Protein AF-W8RBK4-F1 (afdb_monomer)

Radius of gyration: 30.15 Å; Cα contacts (8 Å, |Δi|>4): 33; chains: 1; bounding box: 71×48×79 Å

Foldseek 3Di:
DVVVVVVVVVVVVVVVVVVVVVVVVVVVVVVVVVVVVVVVVVVVLVVVLVVVLCVVLVVLVVVLVVLVVVLVPDDDDPVNVVSVVVSVVSVVVSVVVSVVSSVVSCVVSVPPPVPDPPPDPPDD

Nearest PDB structures (foldseek):
  5izs-assembly2_E  TM=6.479E-01  e=3.046E+00  synthetic construct
  4ilo-assembly1_A  TM=6.636E-01  e=8.041E+00  Chlamydia trachomatis L2/434/Bu
  8buy-assembly1_B  TM=6.509E-01  e=9.153E+00  Homo sapiens

Secondary structure (DSSP, 8-state):
-HHHHHHHHHHHHHHHHHHHHHHHHHHHHHHHHHHHHHHHHHHHHHHHHHHHHHHHHHHHHHHHHHHHHHHHHS-SSHHHHHHHHHHHHHHHHHHHHHHHHHHHHHHHTT-----SSTT-----

pLDDT: mean 73.07, std 13.81, range [41.16, 92.56]

Mean predicted aligned error: 14.84 Å

Sequence (124 aa):
MVHIRSRQAQKGTSGMLTFVMSAITFGFLLLSLFFYKKLIGMSDALNIIEKQVAADMEIRAHRLCLLAYEAQRFGNSVDRRALDEEFKDFLHLYIEDYQAEVAKKIREHKLSEISAYGFIKLDK

Solvent-accessible surface area (backbone atoms only — not comparable to full-atom values): 7079 Å² total; per-residue (Å²): 126,70,77,63,59,56,58,54,58,53,53,56,51,52,53,51,51,52,50,53,52,50,51,51,54,50,50,51,50,54,51,51,51,53,51,50,55,52,52,51,56,50,51,55,53,50,54,52,46,53,54,50,48,49,61,76,39,43,71,60,51,50,53,51,53,51,45,53,49,52,34,68,69,47,78,92,46,75,64,29,57,55,38,47,52,52,43,50,54,52,49,53,52,49,53,53,52,49,52,51,49,49,54,51,50,38,59,76,71,63,59,86,80,57,85,74,69,77,88,53,80,80,76,133

Structure (mmCIF, N/CA/C/O backbone):
data_AF-W8RBK4-F1
#
_entry.id   AF-W8RBK4-F1
#
loop_
_atom_site.group_PDB
_atom_site.id
_atom_site.type_symbol
_atom_site.label_atom_id
_atom_site.label_alt_id
_atom_site.label_comp_id
_atom_site.label_asym_id
_atom_site.label_entity_id
_atom_site.label_seq_id
_atom_site.pdbx_PDB_ins_code
_atom_site.Cartn_x
_atom_site.Cartn_y
_atom_site.Cartn_z
_atom_site.occupancy
_atom_site.B_iso_or_equiv
_atom_site.auth_seq_id
_atom_site.auth_comp_id
_atom_site.auth_asym_id
_atom_site.auth_atom_id
_atom_site.pdbx_PDB_model_num
ATOM 1 N N . MET A 1 1 ? 45.379 -39.155 -49.367 1.00 50.59 1 MET A N 1
ATOM 2 C CA . MET A 1 1 ? 45.249 -37.677 -49.285 1.00 50.59 1 MET A CA 1
ATOM 3 C C . MET A 1 1 ? 43.847 -37.172 -48.890 1.00 50.59 1 MET A C 1
ATOM 5 O O . MET A 1 1 ? 43.712 -35.998 -48.576 1.00 50.59 1 MET A O 1
ATOM 9 N N . VAL A 1 2 ? 42.807 -38.022 -48.838 1.00 51.72 2 VAL A N 1
ATOM 10 C CA . VAL A 1 2 ? 41.417 -37.609 -48.519 1.00 51.72 2 VAL A CA 1
ATOM 11 C C . VAL A 1 2 ? 41.149 -37.478 -47.004 1.00 51.72 2 VAL A C 1
ATOM 13 O O . VAL A 1 2 ? 40.371 -36.629 -46.584 1.00 51.72 2 VAL A O 1
ATOM 16 N N . HIS A 1 3 ? 41.860 -38.233 -46.159 1.00 49.16 3 HIS A N 1
ATOM 17 C CA . HIS A 1 3 ? 41.663 -38.244 -44.696 1.00 49.16 3 HIS A CA 1
ATOM 18 C C . HIS A 1 3 ? 42.216 -37.025 -43.928 1.00 49.16 3 HIS A C 1
ATOM 20 O O . HIS A 1 3 ? 41.888 -36.837 -42.760 1.00 49.16 3 HIS A O 1
ATOM 26 N N . ILE A 1 4 ? 43.047 -36.186 -44.557 1.00 52.41 4 ILE A N 1
ATOM 27 C CA . ILE A 1 4 ? 43.602 -34.977 -43.914 1.00 52.41 4 ILE A CA 1
ATOM 28 C C . ILE A 1 4 ? 42.658 -33.777 -44.108 1.00 52.41 4 ILE A C 1
ATOM 30 O O . ILE A 1 4 ? 42.513 -32.955 -43.204 1.00 52.41 4 ILE A O 1
ATOM 34 N N . ARG A 1 5 ? 41.933 -33.715 -45.238 1.00 49.16 5 ARG A N 1
ATOM 35 C CA . ARG A 1 5 ? 40.939 -32.660 -45.508 1.00 49.16 5 ARG A CA 1
ATOM 36 C C . ARG A 1 5 ? 39.697 -32.767 -44.615 1.00 49.16 5 ARG A C 1
ATOM 38 O O . ARG A 1 5 ? 39.181 -31.736 -44.194 1.00 49.16 5 ARG A O 1
ATOM 45 N N . SER A 1 6 ? 39.259 -33.978 -44.255 1.00 51.19 6 SER A N 1
ATOM 46 C CA . SER A 1 6 ? 38.105 -34.165 -43.357 1.00 51.19 6 SER A CA 1
ATOM 47 C C . SER A 1 6 ? 38.386 -33.696 -41.923 1.00 51.19 6 SER A C 1
ATOM 49 O O . SER A 1 6 ? 37.534 -33.058 -41.310 1.00 51.19 6 SER A O 1
ATOM 51 N N . ARG A 1 7 ? 39.607 -33.906 -41.405 1.00 49.38 7 ARG A N 1
ATOM 52 C CA . ARG A 1 7 ? 40.001 -33.442 -40.060 1.00 49.38 7 ARG A CA 1
ATOM 53 C C . ARG A 1 7 ? 40.144 -31.919 -39.951 1.00 49.38 7 ARG A C 1
ATOM 55 O O . ARG A 1 7 ? 39.931 -31.376 -38.870 1.00 49.38 7 ARG A O 1
ATOM 62 N N . GLN A 1 8 ? 40.488 -31.221 -41.037 1.00 50.25 8 GLN A N 1
ATOM 63 C CA . GLN A 1 8 ? 40.537 -29.752 -41.036 1.00 50.25 8 GLN A CA 1
ATOM 64 C C . GLN A 1 8 ? 39.149 -29.106 -41.156 1.00 50.25 8 GLN A C 1
ATOM 66 O O . GLN A 1 8 ? 38.884 -28.132 -40.453 1.00 50.25 8 GLN A O 1
ATOM 71 N N . ALA A 1 9 ? 38.232 -29.682 -41.941 1.00 51.75 9 ALA A N 1
ATOM 72 C CA . ALA A 1 9 ? 36.846 -29.206 -42.028 1.00 51.75 9 ALA A CA 1
ATOM 73 C C . ALA A 1 9 ? 36.072 -29.373 -40.701 1.00 51.75 9 ALA A C 1
ATOM 75 O O . ALA A 1 9 ? 35.254 -28.527 -40.333 1.00 51.75 9 ALA A O 1
ATOM 76 N N . GLN A 1 10 ? 36.377 -30.431 -39.941 1.00 50.75 10 GLN A N 1
ATOM 77 C CA . GLN A 1 10 ? 35.748 -30.721 -38.649 1.00 50.75 10 GLN A CA 1
ATOM 78 C C . GLN A 1 10 ? 36.243 -29.803 -37.508 1.00 50.75 10 GLN A C 1
ATOM 80 O O . GLN A 1 10 ? 35.488 -29.487 -36.592 1.00 50.75 10 GLN A O 1
ATOM 85 N N . LYS A 1 11 ? 37.490 -29.303 -37.573 1.00 53.44 11 LYS A N 1
ATOM 86 C CA . LYS A 1 11 ? 38.019 -28.318 -36.605 1.00 53.44 11 LYS A CA 1
ATOM 87 C C . LYS A 1 11 ? 37.427 -26.915 -36.792 1.00 53.44 11 LYS A C 1
ATOM 89 O O . LYS A 1 11 ? 37.150 -26.245 -35.801 1.00 53.44 11 LYS A O 1
ATOM 94 N N . GLY A 1 12 ? 37.207 -26.480 -38.036 1.00 57.41 12 GLY A N 1
ATOM 95 C CA . GLY A 1 12 ? 36.630 -25.159 -38.330 1.00 57.41 12 GLY A CA 1
ATOM 96 C C . GLY A 1 12 ? 35.151 -25.038 -37.944 1.00 57.41 12 GLY A C 1
ATOM 97 O O . GLY A 1 12 ? 34.725 -24.021 -37.406 1.00 57.41 12 GLY A O 1
ATOM 98 N N . THR A 1 13 ? 34.378 -26.108 -38.140 1.00 59.44 13 THR A N 1
ATOM 99 C CA . THR A 1 13 ? 32.952 -26.169 -37.772 1.00 59.44 13 THR A CA 1
ATOM 100 C C . THR A 1 13 ? 32.737 -26.243 -36.260 1.00 59.44 13 THR A C 1
ATOM 102 O O . THR A 1 13 ? 31.839 -25.581 -35.744 1.00 59.44 13 THR A O 1
ATOM 105 N N . SER A 1 14 ? 33.600 -26.958 -35.528 1.00 66.19 14 SER A N 1
ATOM 106 C CA . SER A 1 14 ? 33.551 -26.998 -34.060 1.00 66.19 14 SER A CA 1
ATOM 107 C C . SER A 1 14 ? 33.854 -25.638 -33.420 1.00 66.19 14 SER A C 1
ATOM 109 O O . SER A 1 14 ? 33.212 -25.297 -32.432 1.00 66.19 14 SER A O 1
ATOM 111 N N . GLY A 1 15 ? 34.793 -24.861 -33.977 1.00 72.44 15 GLY A N 1
ATOM 112 C CA . GLY A 1 15 ? 35.116 -23.508 -33.499 1.00 72.44 15 GLY A CA 1
ATOM 113 C C . GLY A 1 15 ? 34.019 -22.478 -33.794 1.00 72.44 15 GLY A C 1
ATOM 114 O O . GLY A 1 15 ? 33.755 -21.592 -32.986 1.00 72.44 15 GLY A O 1
ATOM 115 N N . MET A 1 16 ? 33.335 -22.619 -34.933 1.00 78.31 16 MET A N 1
ATOM 116 C CA . MET A 1 16 ? 32.185 -21.779 -35.272 1.00 78.31 16 MET A CA 1
ATOM 117 C C . MET A 1 16 ? 30.987 -22.074 -34.359 1.00 78.31 16 MET A C 1
ATOM 119 O O . MET A 1 16 ? 30.341 -21.150 -33.874 1.00 78.31 16 MET A O 1
ATOM 123 N N . LEU A 1 17 ? 30.721 -23.351 -34.062 1.00 78.31 17 LEU A N 1
ATOM 124 C CA . LEU A 1 17 ? 29.653 -23.753 -33.142 1.00 78.31 17 LEU A CA 1
ATOM 125 C C . LEU A 1 17 ? 29.904 -23.280 -31.706 1.00 78.31 17 LEU A C 1
ATOM 127 O O . LEU A 1 17 ? 28.976 -22.792 -31.066 1.00 78.31 17 LEU A O 1
ATOM 131 N N . THR A 1 18 ? 31.138 -23.369 -31.200 1.00 83.00 18 THR A N 1
ATOM 132 C CA . THR A 1 18 ? 31.467 -22.856 -29.859 1.00 83.00 18 THR A CA 1
ATOM 133 C C . THR A 1 18 ? 31.364 -21.338 -29.779 1.00 83.00 18 THR A C 1
ATOM 135 O O . THR A 1 18 ? 30.858 -20.827 -28.783 1.00 83.00 18 THR A O 1
ATOM 138 N N . PHE A 1 19 ? 31.766 -20.610 -30.824 1.00 83.75 19 PHE A N 1
ATOM 139 C CA . PHE A 1 19 ? 31.598 -19.157 -30.883 1.00 83.75 19 PHE A CA 1
ATOM 140 C C . PHE A 1 19 ? 30.118 -18.749 -30.896 1.00 83.75 19 PHE A C 1
ATOM 142 O O . PHE A 1 19 ? 29.710 -17.887 -30.121 1.00 83.75 19 PHE A O 1
ATOM 149 N N . VAL A 1 20 ? 29.292 -19.411 -31.715 1.00 84.69 20 VAL A N 1
ATOM 150 C CA . VAL A 1 20 ? 27.843 -19.157 -31.776 1.00 84.69 20 VAL A CA 1
ATOM 151 C C . VAL A 1 20 ? 27.174 -19.474 -30.439 1.00 84.69 20 VAL A C 1
ATOM 153 O O . VAL A 1 20 ? 26.411 -18.656 -29.930 1.00 84.69 20 VAL A O 1
ATOM 156 N N . MET A 1 21 ? 27.502 -20.611 -29.820 1.00 85.44 21 MET A N 1
ATOM 157 C CA . MET A 1 21 ? 26.968 -20.963 -28.503 1.00 85.44 21 MET A CA 1
ATOM 158 C C . MET A 1 21 ? 27.408 -19.974 -27.422 1.00 85.44 21 MET A C 1
ATOM 160 O O . MET A 1 21 ? 26.586 -19.588 -26.598 1.00 85.44 21 MET A O 1
ATOM 164 N N . SER A 1 22 ? 28.658 -19.502 -27.456 1.00 87.44 22 SER A N 1
ATOM 165 C CA . SER A 1 22 ? 29.149 -18.471 -26.535 1.00 87.44 22 SER A CA 1
ATOM 166 C C . SER A 1 22 ? 28.452 -17.122 -26.731 1.00 87.44 22 SER A C 1
ATOM 168 O O . SER A 1 22 ? 28.202 -16.418 -25.756 1.00 87.44 22 SER A O 1
ATOM 170 N N . ALA A 1 23 ? 28.137 -16.739 -27.970 1.00 88.81 23 ALA A N 1
ATOM 171 C CA . ALA A 1 23 ? 27.412 -15.504 -28.254 1.00 88.81 23 ALA A CA 1
ATOM 172 C C . ALA A 1 23 ? 25.957 -15.582 -27.766 1.00 88.81 23 ALA A C 1
ATOM 174 O O . ALA A 1 23 ? 25.447 -14.626 -27.184 1.00 88.81 23 ALA A O 1
ATOM 175 N N . ILE A 1 24 ? 25.307 -16.737 -27.944 1.00 89.81 24 ILE A N 1
ATOM 176 C CA . ILE A 1 24 ? 23.942 -16.983 -27.464 1.00 89.81 24 ILE A CA 1
ATOM 177 C C . ILE A 1 24 ? 23.898 -16.969 -25.933 1.00 89.81 24 ILE A C 1
ATOM 179 O O . ILE A 1 24 ? 23.065 -16.270 -25.358 1.00 89.81 24 ILE A O 1
ATOM 183 N N . THR A 1 25 ? 24.800 -17.685 -25.253 1.00 90.56 25 THR A N 1
ATOM 184 C CA . THR A 1 25 ? 24.841 -17.703 -23.781 1.00 90.56 25 THR A CA 1
ATOM 185 C C . THR A 1 25 ? 25.159 -16.330 -23.202 1.00 90.56 25 THR A C 1
ATOM 187 O O . THR A 1 25 ? 24.529 -15.923 -22.228 1.00 90.56 25 THR A O 1
ATOM 190 N N . PHE A 1 26 ? 26.065 -15.574 -23.826 1.00 91.25 26 PHE A N 1
ATOM 191 C CA . PHE A 1 26 ? 26.341 -14.196 -23.430 1.00 91.25 26 PHE A CA 1
ATOM 192 C C . PHE A 1 26 ? 25.124 -13.282 -23.640 1.00 91.25 26 PHE A C 1
ATOM 194 O O . PHE A 1 26 ? 24.802 -12.474 -22.770 1.00 91.25 26 PHE A O 1
ATOM 201 N N . GLY A 1 27 ? 24.388 -13.458 -24.741 1.00 90.88 27 GLY A N 1
ATOM 202 C CA . GLY A 1 27 ? 23.123 -12.762 -24.983 1.00 90.88 27 GLY A CA 1
ATOM 203 C C . GLY A 1 27 ? 22.074 -13.052 -23.905 1.00 90.88 27 GLY A C 1
ATOM 204 O O . GLY A 1 27 ? 21.473 -12.123 -23.368 1.00 90.88 27 GLY A O 1
ATOM 205 N N . PHE A 1 28 ? 21.902 -14.320 -23.519 1.00 92.56 28 PHE A N 1
ATOM 206 C CA . PHE A 1 28 ? 21.011 -14.700 -22.417 1.00 92.56 28 PHE A CA 1
ATOM 207 C C . PHE A 1 28 ? 21.457 -14.124 -21.073 1.00 92.56 28 PHE A C 1
ATOM 209 O O . PHE A 1 28 ? 20.619 -13.673 -20.295 1.00 92.56 28 PHE A O 1
ATOM 216 N N . LEU A 1 29 ? 22.764 -14.087 -20.808 1.00 91.25 29 LEU A N 1
ATOM 217 C CA . LEU A 1 29 ? 23.310 -13.489 -19.594 1.00 91.25 29 LEU A CA 1
ATOM 218 C C . LEU A 1 29 ? 22.998 -11.987 -19.529 1.00 91.25 29 LEU A C 1
ATOM 220 O O . LEU A 1 29 ? 22.473 -11.517 -18.521 1.00 91.25 29 LEU A O 1
ATOM 224 N N . LEU A 1 30 ? 23.218 -11.244 -20.616 1.00 90.31 30 LEU A N 1
ATOM 225 C CA . LEU A 1 30 ? 22.857 -9.825 -20.693 1.00 90.31 30 LEU A CA 1
ATOM 226 C C . LEU A 1 30 ? 21.352 -9.599 -20.528 1.00 90.31 30 LEU A C 1
ATOM 228 O O . LEU A 1 30 ? 20.940 -8.683 -19.815 1.00 90.31 30 LEU A O 1
ATOM 232 N N . LEU A 1 31 ? 20.531 -10.455 -21.137 1.00 88.25 31 LEU A N 1
ATOM 233 C CA . LEU A 1 31 ? 19.081 -10.392 -21.000 1.00 88.25 31 LEU A CA 1
ATOM 234 C C . LEU A 1 31 ? 18.652 -10.642 -19.544 1.00 88.25 31 LEU A C 1
ATO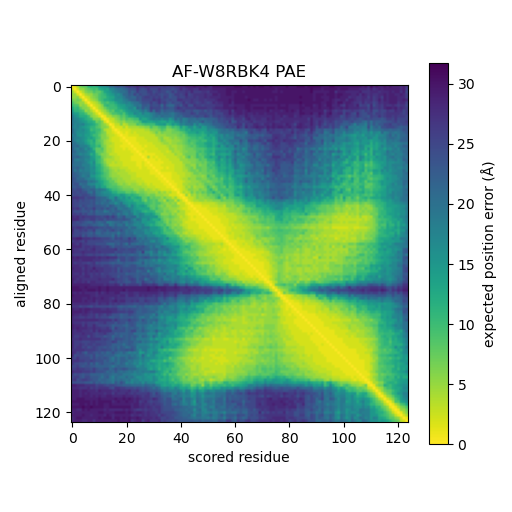M 236 O O . LEU A 1 31 ? 17.857 -9.878 -18.999 1.00 88.25 31 LEU A O 1
ATOM 240 N N . SER A 1 32 ? 19.223 -11.651 -18.878 1.00 82.81 32 SER A N 1
ATOM 241 C CA . SER A 1 32 ? 18.949 -11.928 -17.462 1.00 82.81 32 SER A CA 1
ATOM 242 C C . SER A 1 32 ? 19.372 -10.776 -16.550 1.00 82.81 32 SER A C 1
ATOM 244 O O . SER A 1 32 ? 18.627 -10.420 -15.641 1.00 82.81 32 SER A O 1
ATOM 246 N N . LEU A 1 33 ? 20.510 -10.132 -16.828 1.00 84.62 33 LEU A N 1
ATOM 247 C CA . LEU A 1 33 ? 20.989 -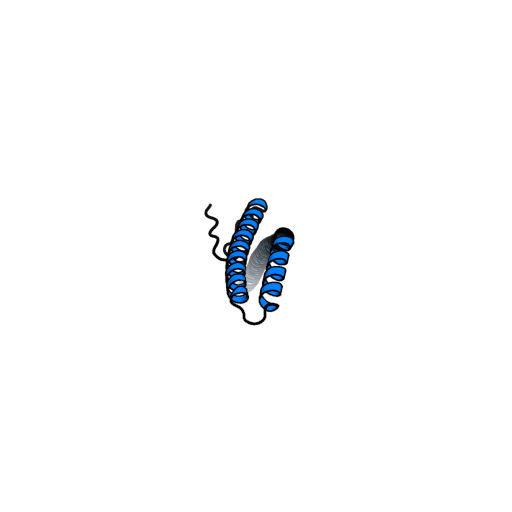8.967 -16.082 1.00 84.62 33 LEU A CA 1
ATOM 248 C C . LEU A 1 33 ? 20.054 -7.769 -16.256 1.00 84.62 33 LEU A C 1
ATOM 250 O O . LEU A 1 33 ? 19.771 -7.061 -15.289 1.00 84.62 33 LEU A O 1
ATOM 254 N N . PHE A 1 34 ? 19.542 -7.558 -17.470 1.00 83.62 34 PHE A N 1
ATOM 255 C CA . PHE A 1 34 ? 18.564 -6.512 -17.749 1.00 83.62 34 PHE A CA 1
ATOM 256 C C . PHE A 1 34 ? 17.269 -6.725 -16.952 1.00 83.62 34 PHE A C 1
ATOM 258 O O . PHE A 1 34 ? 16.812 -5.808 -16.264 1.00 83.62 34 PHE A O 1
ATOM 265 N N . PHE A 1 35 ? 16.712 -7.940 -16.980 1.00 79.00 35 PHE A N 1
ATOM 266 C CA . PHE A 1 35 ? 15.515 -8.273 -16.203 1.00 79.00 35 PHE A CA 1
ATOM 267 C C . PHE A 1 35 ? 15.756 -8.195 -14.693 1.00 79.00 35 PHE A C 1
ATOM 269 O O . PHE A 1 35 ? 14.928 -7.638 -13.978 1.00 79.00 35 PHE A O 1
ATOM 276 N N . TYR A 1 36 ? 16.902 -8.676 -14.210 1.00 77.31 36 TYR A N 1
ATOM 277 C CA . TYR A 1 36 ? 17.281 -8.609 -12.798 1.00 77.31 36 TYR A CA 1
ATOM 278 C C . TYR A 1 36 ? 17.370 -7.163 -12.296 1.00 77.31 36 TYR A C 1
ATOM 280 O O . TYR A 1 36 ? 16.803 -6.826 -11.258 1.00 77.31 36 TYR A O 1
ATOM 288 N N . LYS A 1 37 ? 18.002 -6.273 -13.072 1.00 75.00 37 LYS A N 1
ATOM 289 C CA . LYS A 1 37 ? 18.077 -4.843 -12.746 1.00 75.00 37 LYS A CA 1
ATOM 290 C C . LYS A 1 37 ? 16.690 -4.190 -12.717 1.00 75.00 37 LYS A C 1
ATOM 292 O O . LYS A 1 37 ? 16.429 -3.371 -11.839 1.00 75.00 37 LYS A O 1
ATOM 297 N N . LYS A 1 38 ? 15.803 -4.553 -13.653 1.00 73.88 38 LYS A N 1
ATOM 298 C CA . LYS A 1 38 ? 14.415 -4.061 -13.680 1.00 73.88 38 LYS A CA 1
ATOM 299 C C . LYS A 1 38 ? 13.629 -4.538 -12.447 1.00 73.88 38 LYS A C 1
ATOM 301 O O . LYS A 1 38 ? 12.955 -3.728 -11.819 1.00 73.88 38 LYS A O 1
ATOM 306 N N . LEU A 1 39 ? 13.770 -5.811 -12.070 1.00 69.12 39 LEU A N 1
ATOM 307 C CA . LEU A 1 39 ? 13.107 -6.415 -10.906 1.00 69.12 39 LEU A CA 1
ATOM 308 C C . LEU A 1 39 ? 13.540 -5.776 -9.581 1.00 69.12 39 LEU A C 1
ATOM 310 O O . 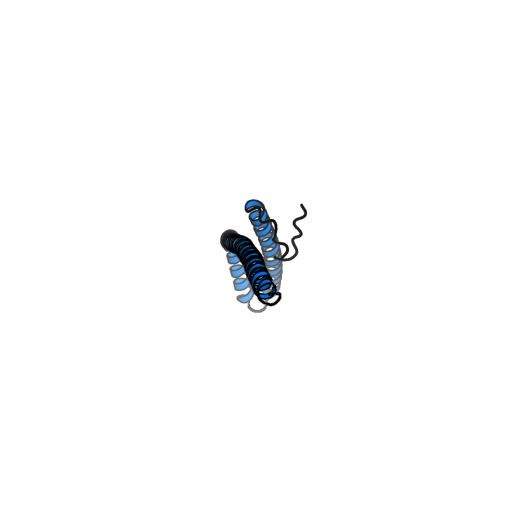LEU A 1 39 ? 12.680 -5.410 -8.783 1.00 69.12 39 LEU A O 1
ATOM 314 N N . ILE A 1 40 ? 14.845 -5.582 -9.359 1.00 71.38 40 ILE A N 1
ATOM 315 C CA . ILE A 1 40 ? 15.336 -4.909 -8.143 1.00 71.38 40 ILE A CA 1
ATOM 316 C C . ILE A 1 40 ? 14.818 -3.472 -8.074 1.00 71.38 40 ILE A C 1
ATOM 318 O O . ILE A 1 40 ? 14.301 -3.061 -7.040 1.00 71.38 40 ILE A O 1
ATOM 322 N N . GLY A 1 41 ? 14.890 -2.725 -9.182 1.00 66.31 41 GLY A N 1
ATOM 323 C CA . G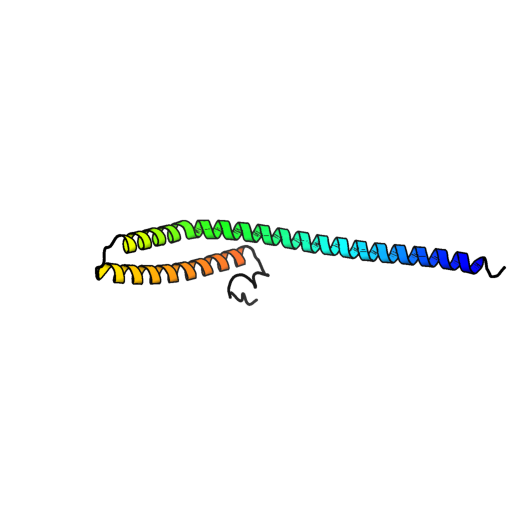LY A 1 41 ? 14.406 -1.343 -9.213 1.00 66.31 41 GLY A CA 1
ATOM 324 C C . GLY A 1 41 ? 12.911 -1.220 -8.896 1.00 66.31 41 GLY A C 1
ATOM 325 O O . GLY A 1 41 ? 12.502 -0.276 -8.224 1.00 66.31 41 GLY A O 1
ATOM 326 N N . MET A 1 42 ? 12.096 -2.189 -9.327 1.00 65.06 42 MET A N 1
ATOM 327 C CA . MET A 1 42 ? 10.679 -2.258 -8.954 1.00 65.06 42 MET A CA 1
ATOM 328 C C . MET A 1 42 ? 10.484 -2.603 -7.476 1.00 65.06 42 MET A C 1
ATOM 330 O O . MET A 1 42 ? 9.628 -2.005 -6.832 1.00 65.06 42 MET A O 1
ATOM 334 N N . SER A 1 43 ? 11.286 -3.521 -6.929 1.00 66.62 43 SER A N 1
ATOM 335 C CA . SER A 1 43 ? 11.234 -3.894 -5.510 1.00 66.62 43 SER A CA 1
ATOM 336 C C . SER A 1 43 ? 11.563 -2.716 -4.588 1.00 66.62 43 SER A C 1
ATOM 338 O O . SER A 1 43 ? 10.880 -2.514 -3.585 1.00 66.62 43 SER A O 1
ATOM 340 N N . ASP A 1 44 ? 12.576 -1.918 -4.927 1.00 70.38 44 ASP A N 1
ATOM 341 C CA . ASP A 1 44 ? 12.949 -0.738 -4.139 1.00 70.38 44 ASP A CA 1
ATOM 342 C C . ASP A 1 44 ? 11.863 0.342 -4.193 1.00 70.38 44 ASP A C 1
ATOM 344 O O . ASP A 1 44 ? 11.514 0.926 -3.166 1.00 70.38 44 ASP A O 1
ATOM 348 N N . ALA A 1 45 ? 11.274 0.572 -5.371 1.00 68.88 45 ALA A N 1
ATOM 349 C CA . ALA A 1 45 ? 10.163 1.505 -5.528 1.00 68.88 45 ALA A CA 1
ATOM 350 C C . ALA A 1 45 ? 8.927 1.071 -4.723 1.00 68.88 45 ALA A C 1
ATOM 352 O O . ALA A 1 45 ? 8.287 1.907 -4.088 1.00 68.88 45 ALA A O 1
ATOM 353 N N . LEU A 1 46 ? 8.62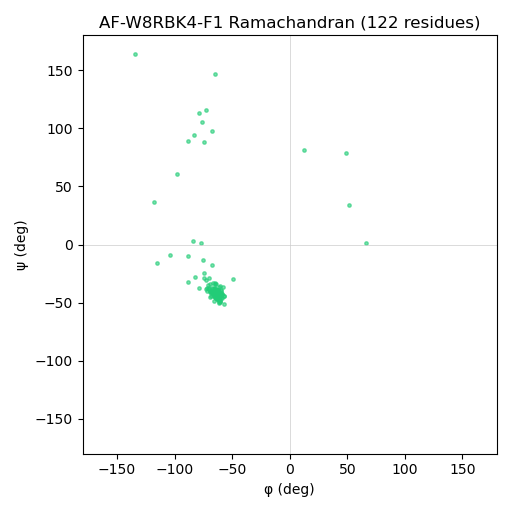4 -0.231 -4.697 1.00 69.75 46 LEU A N 1
ATOM 354 C CA . LEU A 1 46 ? 7.518 -0.779 -3.914 1.00 69.75 46 LEU A CA 1
ATOM 355 C C . LEU A 1 46 ? 7.742 -0.579 -2.408 1.00 69.75 46 LEU A C 1
ATOM 357 O O . LEU A 1 46 ? 6.856 -0.092 -1.715 1.00 69.75 46 LEU A O 1
ATOM 361 N N . ASN A 1 47 ? 8.951 -0.868 -1.921 1.00 73.88 47 ASN A N 1
ATOM 362 C CA . ASN A 1 47 ? 9.327 -0.689 -0.516 1.00 73.88 47 ASN A CA 1
ATOM 363 C C . ASN A 1 47 ? 9.238 0.786 -0.078 1.00 73.88 47 ASN A C 1
ATOM 365 O O . ASN A 1 47 ? 8.833 1.099 1.041 1.00 73.88 47 ASN A O 1
ATOM 369 N N . ILE A 1 48 ? 9.585 1.723 -0.968 1.00 76.94 48 ILE A N 1
ATOM 370 C CA . ILE A 1 48 ? 9.418 3.160 -0.708 1.00 76.94 48 ILE A CA 1
ATOM 371 C C . ILE A 1 48 ? 7.933 3.521 -0.585 1.00 76.94 48 ILE A C 1
ATOM 373 O O . ILE A 1 48 ? 7.566 4.231 0.351 1.00 76.94 48 ILE A O 1
ATOM 377 N N . ILE A 1 49 ? 7.085 3.017 -1.485 1.00 78.25 49 ILE A N 1
ATOM 378 C CA . ILE A 1 49 ? 5.637 3.261 -1.437 1.00 78.25 49 ILE A CA 1
ATOM 379 C C . ILE A 1 49 ? 5.036 2.688 -0.158 1.00 78.25 49 ILE A C 1
ATOM 381 O O . ILE A 1 49 ? 4.315 3.401 0.530 1.00 78.25 49 ILE A O 1
ATOM 385 N N . GLU A 1 50 ? 5.365 1.446 0.201 1.00 76.31 50 GLU A N 1
ATOM 386 C CA . GLU A 1 50 ? 4.864 0.812 1.425 1.00 76.31 50 GLU A CA 1
ATOM 387 C C . GLU A 1 50 ? 5.214 1.638 2.668 1.00 76.31 50 GLU A C 1
ATOM 389 O O . GLU A 1 50 ? 4.346 1.890 3.502 1.00 76.31 50 GLU A O 1
ATOM 394 N N . LYS A 1 51 ? 6.451 2.141 2.767 1.00 79.81 51 LYS A N 1
ATOM 395 C CA . LYS A 1 51 ? 6.869 3.006 3.882 1.00 79.81 51 LYS A CA 1
ATOM 396 C C . LYS A 1 51 ? 6.122 4.336 3.920 1.00 79.81 51 LYS A C 1
ATOM 398 O O . LYS A 1 51 ? 5.759 4.790 5.001 1.00 79.81 51 LYS A O 1
ATOM 403 N N . GLN A 1 52 ? 5.907 4.964 2.767 1.00 82.12 52 GLN A N 1
ATOM 404 C CA . GLN A 1 52 ? 5.196 6.241 2.693 1.00 82.12 52 GLN A CA 1
ATOM 405 C C . GLN A 1 52 ? 3.712 6.082 3.018 1.00 82.12 52 GLN A C 1
ATOM 407 O O . GLN A 1 52 ? 3.186 6.840 3.823 1.00 82.12 52 GLN A O 1
ATOM 412 N N . VAL A 1 53 ? 3.057 5.064 2.456 1.00 83.62 53 VAL A N 1
ATOM 413 C CA . VAL A 1 53 ? 1.656 4.755 2.761 1.00 83.62 53 VAL A CA 1
ATOM 414 C C . VAL A 1 53 ? 1.505 4.397 4.238 1.00 83.62 53 VAL A C 1
ATOM 416 O O . VAL A 1 53 ? 0.586 4.886 4.884 1.00 83.62 53 VAL A O 1
ATOM 419 N N . ALA A 1 54 ? 2.408 3.593 4.807 1.00 80.69 54 ALA A N 1
ATOM 420 C CA . ALA A 1 54 ? 2.362 3.263 6.230 1.00 80.69 54 ALA A CA 1
ATOM 421 C C . ALA A 1 54 ? 2.448 4.518 7.115 1.00 80.69 54 ALA A C 1
ATOM 423 O O . ALA A 1 54 ? 1.666 4.642 8.055 1.00 80.69 54 ALA A O 1
ATOM 424 N N . ALA A 1 55 ? 3.330 5.466 6.780 1.00 84.00 55 ALA A N 1
ATOM 425 C CA . ALA A 1 55 ? 3.436 6.742 7.487 1.00 84.00 55 ALA A CA 1
ATOM 426 C C . ALA A 1 55 ? 2.167 7.605 7.330 1.00 84.00 55 ALA A C 1
ATOM 428 O O . ALA A 1 55 ? 1.630 8.106 8.316 1.00 84.00 55 ALA A O 1
ATOM 429 N N . ASP A 1 56 ? 1.629 7.713 6.111 1.00 81.94 56 ASP A N 1
ATOM 430 C CA . ASP A 1 56 ? 0.417 8.493 5.809 1.00 81.94 56 ASP A CA 1
ATOM 431 C C . ASP A 1 56 ? -0.859 7.878 6.441 1.00 81.94 56 ASP A C 1
ATOM 433 O O . ASP A 1 56 ? -1.895 8.540 6.592 1.00 81.94 56 ASP A O 1
ATOM 437 N N . MET A 1 57 ? -0.801 6.602 6.833 1.00 85.31 57 MET A N 1
ATOM 438 C CA . MET A 1 57 ? -1.904 5.860 7.450 1.00 85.31 57 MET A CA 1
ATOM 439 C C . MET A 1 57 ? -1.744 5.664 8.964 1.00 85.31 57 MET A C 1
ATOM 441 O O . MET A 1 57 ? -2.705 5.246 9.611 1.00 85.31 57 MET A O 1
ATOM 445 N N . GLU A 1 58 ? -0.591 5.997 9.552 1.00 84.38 58 GLU A N 1
ATOM 446 C CA . GLU A 1 58 ? -0.263 5.735 10.963 1.00 84.38 58 GLU A CA 1
ATOM 447 C C . GLU A 1 58 ? -1.252 6.403 11.930 1.00 84.38 58 GLU A C 1
ATOM 449 O O . GLU A 1 58 ? -1.786 5.758 12.832 1.00 84.38 58 GLU A O 1
ATOM 454 N N . ILE A 1 59 ? -1.584 7.677 11.693 1.00 78.62 59 ILE A N 1
ATOM 455 C CA . ILE A 1 59 ? -2.529 8.437 12.530 1.00 78.62 59 ILE A CA 1
ATOM 456 C C . ILE A 1 59 ? -3.934 7.812 12.478 1.00 78.62 59 ILE A C 1
ATOM 458 O O . ILE A 1 59 ? -4.627 7.721 13.494 1.00 78.62 59 ILE A O 1
ATOM 462 N N . ARG A 1 60 ? -4.356 7.346 11.296 1.00 79.06 60 ARG A N 1
ATOM 463 C CA . ARG A 1 60 ? -5.665 6.706 11.096 1.00 79.06 60 ARG A CA 1
ATOM 464 C C . ARG A 1 60 ? -5.712 5.311 11.724 1.00 79.06 60 ARG A C 1
ATOM 466 O O . ARG A 1 60 ? -6.695 4.978 12.382 1.00 79.06 60 ARG A O 1
ATOM 473 N N . ALA A 1 61 ? -4.633 4.540 11.599 1.00 82.50 61 ALA A N 1
ATOM 474 C CA . ALA A 1 61 ? -4.487 3.240 12.250 1.00 82.50 61 ALA A CA 1
ATOM 475 C C . ALA A 1 61 ? -4.502 3.376 13.779 1.00 82.50 61 ALA A C 1
ATOM 477 O O . ALA A 1 61 ? -5.156 2.597 14.470 1.00 82.50 61 ALA A O 1
ATOM 478 N N . HIS A 1 62 ? -3.848 4.410 14.315 1.00 83.38 62 HIS A N 1
ATOM 479 C CA . HIS A 1 62 ? -3.853 4.695 15.746 1.00 83.38 62 HIS A CA 1
ATOM 480 C C . HIS A 1 62 ? -5.271 4.945 16.280 1.00 83.38 62 HIS A C 1
ATOM 482 O O . HIS A 1 62 ? -5.649 4.392 17.312 1.00 83.38 62 HIS A O 1
ATOM 488 N N . ARG A 1 63 ? -6.090 5.713 15.550 1.00 80.00 63 ARG A N 1
ATOM 489 C CA . ARG A 1 63 ? -7.492 5.962 15.918 1.00 80.00 63 ARG A CA 1
ATOM 490 C C . ARG A 1 63 ? -8.328 4.677 15.944 1.00 80.00 63 ARG A C 1
ATOM 492 O O . ARG A 1 63 ? -9.115 4.487 16.866 1.00 80.00 63 ARG A O 1
ATOM 499 N N . LEU A 1 64 ? -8.120 3.782 14.980 1.00 82.62 64 LEU A N 1
ATOM 500 C CA . LEU A 1 64 ? -8.753 2.459 14.953 1.00 82.62 64 LEU A CA 1
ATOM 501 C C . LEU A 1 64 ? -8.359 1.595 16.155 1.00 82.62 64 LEU A C 1
ATOM 503 O O . LEU A 1 64 ? -9.219 0.961 16.763 1.00 82.62 64 LEU A O 1
ATOM 507 N N . CYS A 1 65 ? -7.080 1.602 16.534 1.00 83.50 65 CYS A N 1
ATOM 508 C CA . CYS A 1 65 ? -6.603 0.881 17.713 1.00 83.50 65 CYS A CA 1
ATOM 509 C C . CYS A 1 65 ? -7.243 1.398 19.010 1.00 83.50 65 CYS A C 1
ATOM 511 O O . CYS A 1 65 ? -7.581 0.596 19.881 1.00 83.50 65 CYS A O 1
ATOM 513 N N . LEU A 1 66 ? -7.436 2.716 19.138 1.00 83.00 66 LEU A N 1
ATOM 514 C CA . LEU A 1 66 ? -8.121 3.309 20.290 1.00 83.00 66 LEU A CA 1
ATOM 515 C C . LEU A 1 66 ? -9.593 2.884 20.355 1.00 83.00 66 LEU A C 1
ATOM 517 O O . LEU A 1 66 ? -10.039 2.442 21.410 1.00 83.00 66 LEU A O 1
ATOM 521 N N . LEU A 1 67 ? -10.313 2.921 19.229 1.00 77.88 67 LEU A N 1
ATOM 522 C CA . LEU A 1 67 ? -11.708 2.466 19.146 1.00 77.88 67 LEU A CA 1
ATOM 523 C C . LEU A 1 67 ? -11.854 0.979 19.499 1.00 77.88 67 LEU A C 1
ATOM 525 O O . LEU A 1 67 ? -12.730 0.605 20.278 1.00 77.88 67 LEU A O 1
ATOM 529 N N . ALA A 1 68 ? -10.960 0.127 18.990 1.00 80.56 68 ALA A N 1
ATOM 530 C CA . ALA A 1 68 ? -10.944 -1.298 19.324 1.00 80.56 68 ALA A CA 1
ATOM 531 C C . ALA A 1 68 ? -10.695 -1.539 20.823 1.00 80.56 68 ALA A C 1
ATOM 533 O O . ALA A 1 68 ? -11.331 -2.397 21.441 1.00 80.56 68 ALA A O 1
ATOM 534 N N . TYR A 1 69 ? -9.774 -0.774 21.416 1.00 81.56 69 TYR A N 1
ATOM 535 C CA . TYR A 1 69 ? -9.481 -0.841 22.844 1.00 81.56 69 TYR A CA 1
ATOM 536 C C . TYR A 1 69 ? -10.673 -0.382 23.693 1.00 81.56 69 TYR A C 1
ATOM 538 O O . TYR A 1 69 ? -11.019 -1.037 24.678 1.00 81.56 69 TYR A O 1
ATOM 546 N N . GLU A 1 70 ? -11.335 0.706 23.301 1.00 77.62 70 GLU A N 1
ATOM 547 C CA . GLU A 1 70 ? -12.547 1.192 23.959 1.00 77.62 70 GLU A CA 1
ATOM 548 C C . GLU A 1 70 ? -13.663 0.147 23.890 1.00 77.62 70 GLU A C 1
ATOM 550 O O . GLU A 1 70 ? -14.190 -0.239 24.934 1.00 77.62 70 GLU A O 1
ATOM 555 N N . ALA A 1 71 ? -13.937 -0.420 22.711 1.00 73.75 71 ALA A N 1
ATOM 556 C CA . ALA A 1 71 ? -14.933 -1.477 22.529 1.00 73.75 71 ALA A CA 1
ATOM 557 C C . ALA A 1 71 ? -14.655 -2.727 23.390 1.00 73.75 71 ALA A C 1
ATOM 559 O O . ALA A 1 71 ? -15.586 -3.342 23.917 1.00 73.75 71 ALA A O 1
ATOM 560 N N . GLN A 1 72 ? -13.384 -3.103 23.583 1.00 76.50 72 GLN A N 1
ATOM 561 C CA . GLN A 1 72 ? -13.005 -4.214 24.468 1.00 76.50 72 GLN A CA 1
ATOM 562 C C . GLN A 1 72 ? -13.151 -3.887 25.956 1.00 76.50 72 GLN A C 1
ATOM 564 O O . GLN A 1 72 ? -13.413 -4.788 26.757 1.00 76.50 72 GLN A O 1
ATOM 569 N N . ARG A 1 73 ? -12.980 -2.619 26.340 1.00 77.38 73 ARG A N 1
ATOM 570 C CA . ARG A 1 73 ? -13.028 -2.178 27.737 1.00 77.38 73 ARG A CA 1
ATOM 571 C C . ARG A 1 73 ? -14.454 -2.142 28.300 1.00 77.38 73 ARG A C 1
ATOM 573 O O . ARG A 1 73 ? -14.619 -2.268 29.515 1.00 77.38 73 ARG A O 1
ATOM 580 N N . PHE A 1 74 ? -15.483 -2.006 27.460 1.00 70.44 74 PHE A N 1
ATOM 581 C CA . PHE A 1 74 ? -16.877 -2.031 27.913 1.00 70.44 74 PHE A CA 1
ATOM 582 C C . PHE A 1 74 ? -17.371 -3.467 28.172 1.00 70.44 74 PHE A C 1
ATOM 584 O O . PHE A 1 74 ? -17.524 -4.293 27.269 1.00 70.44 74 PHE A O 1
ATOM 591 N N . GLY A 1 75 ? -17.648 -3.775 29.443 1.00 55.62 75 GLY A N 1
ATOM 592 C CA . GLY A 1 75 ? -18.276 -5.025 29.868 1.00 55.62 75 GLY A CA 1
ATOM 593 C C . GLY A 1 75 ? -19.763 -5.055 29.505 1.00 55.62 75 GLY A C 1
ATOM 594 O O . GLY A 1 75 ? -20.529 -4.251 30.019 1.00 55.62 75 GLY A O 1
ATOM 595 N N . ASN A 1 76 ? -20.122 -5.987 28.614 1.00 67.81 76 ASN A N 1
ATOM 596 C CA . ASN A 1 76 ? -21.455 -6.334 28.097 1.00 67.81 76 ASN A CA 1
ATOM 597 C C . ASN A 1 76 ? -22.591 -5.336 28.420 1.00 67.81 76 ASN A C 1
ATOM 599 O O . ASN A 1 76 ? -23.407 -5.551 29.315 1.00 67.81 76 ASN A O 1
ATOM 603 N N . SER A 1 77 ? -22.662 -4.272 27.627 1.00 65.75 77 SER A N 1
ATOM 604 C CA . SER A 1 77 ? -23.792 -3.350 27.552 1.00 65.75 77 SER A CA 1
ATOM 605 C C . SER A 1 77 ? -24.106 -3.075 26.080 1.00 65.75 77 SER A C 1
ATOM 607 O O . SER A 1 77 ? -23.303 -3.367 25.190 1.00 65.75 77 SER A O 1
ATOM 609 N N . VAL A 1 78 ? -25.294 -2.537 25.807 1.00 68.56 78 VAL A N 1
ATOM 610 C CA . VAL A 1 78 ? -25.723 -2.077 24.474 1.00 68.56 78 VAL A CA 1
ATOM 611 C C . VAL A 1 78 ? -24.664 -1.171 23.819 1.00 68.56 78 VAL A C 1
ATOM 613 O O . VAL A 1 78 ? -24.470 -1.237 22.606 1.00 68.56 78 VAL A O 1
ATOM 616 N N . ASP A 1 79 ? -23.896 -0.442 24.630 1.00 72.12 79 ASP A N 1
ATOM 617 C CA . ASP A 1 79 ? -22.804 0.442 24.206 1.00 72.12 79 ASP A CA 1
ATOM 618 C C . ASP A 1 79 ? -21.651 -0.310 23.533 1.00 72.12 79 ASP A C 1
ATOM 620 O O . ASP A 1 79 ? -21.069 0.185 22.574 1.00 72.12 79 ASP A O 1
ATOM 624 N N . ARG A 1 80 ? -21.360 -1.551 23.955 1.00 76.38 80 ARG A N 1
ATOM 625 C CA . ARG A 1 80 ? -20.342 -2.382 23.293 1.00 76.38 80 ARG A CA 1
ATOM 626 C C . ARG A 1 80 ? -20.742 -2.731 21.862 1.00 76.38 80 ARG A C 1
ATOM 628 O O . ARG A 1 80 ? -19.881 -2.771 20.994 1.00 76.38 80 ARG A O 1
ATOM 635 N N . ARG A 1 81 ? -22.028 -3.004 21.608 1.00 78.31 81 ARG A N 1
ATOM 636 C CA . ARG A 1 81 ? -22.506 -3.297 20.245 1.00 78.31 81 ARG A CA 1
ATOM 637 C C . ARG A 1 81 ? -22.454 -2.055 19.365 1.00 78.31 81 ARG A C 1
ATOM 639 O O . ARG A 1 81 ? -22.047 -2.169 18.221 1.00 78.31 81 ARG A O 1
ATOM 646 N N . ALA A 1 82 ? -22.828 -0.894 19.902 1.00 80.75 82 ALA A N 1
ATOM 647 C CA . ALA A 1 82 ? -22.734 0.367 19.172 1.00 80.75 82 ALA A CA 1
ATOM 648 C C . ALA A 1 82 ? -21.279 0.694 18.788 1.00 80.75 82 ALA A C 1
ATOM 650 O O . ALA A 1 82 ? -21.016 1.003 17.632 1.00 80.75 82 ALA A O 1
ATOM 651 N N . LEU A 1 83 ? -20.335 0.529 19.722 1.00 77.56 83 LEU A N 1
ATOM 652 C CA . LEU A 1 83 ? -18.903 0.731 19.472 1.00 77.56 83 LEU A CA 1
ATOM 653 C C . LEU A 1 83 ? -18.303 -0.300 18.503 1.00 77.56 83 LEU A C 1
ATOM 655 O O . LEU A 1 83 ? -17.395 0.031 17.750 1.00 77.56 83 LEU A O 1
ATOM 659 N N . ASP A 1 84 ? -18.789 -1.544 18.511 1.00 80.56 84 ASP A N 1
ATOM 660 C CA . ASP A 1 84 ? -18.334 -2.585 17.578 1.00 80.56 84 ASP A CA 1
ATOM 661 C C . ASP A 1 84 ? -18.801 -2.312 16.137 1.00 80.56 84 ASP A C 1
ATOM 663 O O . ASP A 1 84 ? -18.040 -2.521 15.195 1.00 80.56 84 ASP A O 1
ATOM 667 N N . GLU A 1 85 ? -20.025 -1.806 15.955 1.00 83.31 85 GLU A N 1
ATOM 668 C CA . GLU A 1 85 ? -20.511 -1.355 14.643 1.00 83.31 85 GLU A CA 1
ATOM 669 C C . GLU A 1 85 ? -19.766 -0.099 14.171 1.00 83.31 85 GLU A C 1
ATOM 671 O O . GLU A 1 85 ? -19.276 -0.067 13.045 1.00 83.31 85 GLU A O 1
ATOM 676 N N . GLU A 1 86 ? -19.561 0.883 15.053 1.00 82.56 86 GLU A N 1
ATOM 677 C CA . GLU A 1 86 ? -18.759 2.073 14.745 1.00 82.56 86 GLU A CA 1
ATOM 678 C C . GLU A 1 86 ? -17.318 1.699 14.352 1.00 82.56 86 GLU A C 1
ATOM 680 O O . GLU A 1 86 ? -16.779 2.208 13.369 1.00 82.56 86 GLU A O 1
ATOM 685 N N . PHE A 1 87 ? -16.699 0.749 15.059 1.00 83.44 87 PHE A N 1
ATOM 686 C CA . PHE A 1 87 ? -15.380 0.229 14.705 1.00 83.44 87 PHE A CA 1
ATOM 687 C C . PHE A 1 87 ? -15.357 -0.410 13.309 1.00 83.44 87 PHE A C 1
ATOM 689 O O . PHE 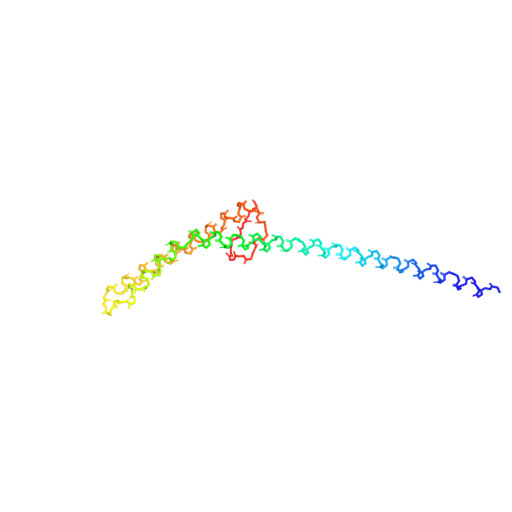A 1 87 ? -14.417 -0.163 12.552 1.00 83.44 87 PHE A O 1
ATOM 696 N N . LYS A 1 88 ? -16.370 -1.209 12.946 1.00 82.69 88 LYS A N 1
ATOM 697 C CA . LYS A 1 88 ? -16.462 -1.824 11.609 1.00 82.69 88 LYS A CA 1
ATOM 698 C C . LYS A 1 88 ? -16.587 -0.772 10.514 1.00 82.69 88 LYS A C 1
ATOM 700 O O . LYS A 1 88 ? -15.881 -0.875 9.512 1.00 82.69 88 LYS A O 1
ATOM 705 N N . ASP A 1 89 ? -17.407 0.253 10.722 1.00 85.19 89 ASP A N 1
ATOM 706 C CA . ASP A 1 89 ? -17.563 1.353 9.768 1.00 85.19 89 ASP A CA 1
ATOM 707 C C . ASP A 1 89 ? -16.242 2.113 9.571 1.00 85.19 89 ASP A C 1
ATOM 709 O O . ASP A 1 89 ? -15.801 2.337 8.440 1.00 85.19 89 ASP A O 1
ATOM 713 N N . PHE A 1 90 ? -15.538 2.434 10.662 1.00 82.56 90 PHE A N 1
ATOM 714 C CA . PHE A 1 90 ? -14.217 3.061 10.578 1.00 82.56 90 PHE A CA 1
ATOM 715 C C . PHE A 1 90 ? -13.161 2.154 9.941 1.00 82.56 90 PHE A C 1
ATOM 717 O O . PHE A 1 90 ? -12.274 2.650 9.245 1.00 82.56 90 PHE A O 1
ATOM 724 N N . LEU A 1 91 ? -13.241 0.840 10.154 1.00 82.25 91 LEU A N 1
ATOM 725 C CA . LEU A 1 91 ? -12.339 -0.123 9.530 1.00 82.25 91 LEU A CA 1
ATOM 726 C C . LEU A 1 91 ? -12.559 -0.180 8.016 1.00 82.25 91 LEU A C 1
ATOM 728 O O . LEU A 1 91 ? -11.587 -0.201 7.261 1.00 82.25 91 LEU A O 1
ATOM 732 N N . HIS A 1 92 ? -13.815 -0.160 7.568 1.00 85.00 92 HIS A N 1
ATOM 733 C CA . HIS A 1 92 ? -14.148 -0.096 6.147 1.00 85.00 92 HIS A CA 1
ATOM 734 C C . HIS A 1 92 ? -13.601 1.177 5.497 1.00 85.00 92 HIS A C 1
ATOM 736 O O . HIS A 1 92 ? -12.871 1.082 4.509 1.00 85.00 92 HIS A O 1
ATOM 742 N N . LEU A 1 93 ? -13.850 2.342 6.102 1.00 84.25 93 LEU A N 1
ATOM 743 C CA . LEU A 1 93 ? -13.317 3.619 5.618 1.00 84.25 93 LEU A CA 1
ATOM 744 C C . LEU A 1 93 ? -11.783 3.635 5.589 1.00 84.25 93 LEU A C 1
ATOM 746 O O . LEU A 1 93 ? -11.185 4.133 4.641 1.00 84.25 93 LEU A O 1
ATOM 750 N N . TYR A 1 94 ? -11.128 3.049 6.594 1.00 83.56 94 TYR A N 1
ATOM 751 C CA . TYR A 1 94 ? -9.671 2.940 6.621 1.00 83.56 94 TYR A CA 1
ATOM 752 C C . TYR A 1 94 ? -9.121 2.107 5.463 1.00 83.56 94 TYR A C 1
ATOM 754 O O . TYR A 1 94 ? -8.096 2.470 4.890 1.00 83.56 94 TYR A O 1
ATOM 762 N N . ILE A 1 95 ? -9.779 0.998 5.112 1.00 83.56 95 ILE A N 1
ATOM 763 C CA . ILE A 1 95 ? -9.364 0.155 3.985 1.00 83.56 95 ILE A CA 1
ATOM 764 C C . ILE A 1 95 ? -9.545 0.903 2.660 1.00 83.56 95 ILE A C 1
ATOM 766 O O . ILE A 1 95 ? -8.653 0.846 1.813 1.00 83.56 95 ILE A O 1
ATOM 770 N N . GLU A 1 96 ? -10.656 1.618 2.482 1.00 83.38 96 GLU A N 1
ATOM 771 C CA . GLU A 1 96 ? -10.900 2.431 1.284 1.00 83.38 96 GLU A CA 1
ATOM 772 C C . GLU A 1 96 ? -9.860 3.550 1.139 1.00 83.38 96 GLU A C 1
ATOM 774 O O . GLU A 1 96 ? -9.233 3.686 0.086 1.00 83.38 96 GLU A O 1
ATOM 779 N N . ASP A 1 97 ? -9.598 4.286 2.220 1.00 82.75 97 ASP A N 1
ATOM 780 C CA . ASP A 1 97 ? -8.559 5.317 2.279 1.00 82.75 97 ASP A CA 1
ATOM 781 C C . ASP A 1 97 ? -7.168 4.741 1.987 1.00 82.75 97 ASP A C 1
ATOM 783 O O . ASP A 1 97 ? -6.387 5.334 1.240 1.00 82.75 97 ASP A O 1
ATOM 787 N N . TYR A 1 98 ? -6.856 3.571 2.553 1.00 82.94 98 TYR A N 1
ATOM 788 C CA . TYR A 1 98 ? -5.593 2.878 2.319 1.00 82.94 98 TYR A CA 1
ATOM 789 C C . TYR A 1 98 ? -5.426 2.544 0.835 1.00 82.94 98 TYR A C 1
ATOM 791 O O . TYR A 1 98 ? -4.389 2.838 0.240 1.00 82.94 98 TYR A O 1
ATOM 799 N N . GLN A 1 99 ? -6.455 1.966 0.211 1.00 81.00 99 GLN A N 1
ATOM 800 C CA . GLN A 1 99 ? -6.439 1.636 -1.213 1.00 81.00 99 GLN A CA 1
ATOM 801 C C . GLN A 1 99 ? -6.289 2.886 -2.087 1.00 81.00 99 GLN A C 1
ATOM 803 O O . GLN A 1 99 ? -5.526 2.866 -3.057 1.00 81.00 9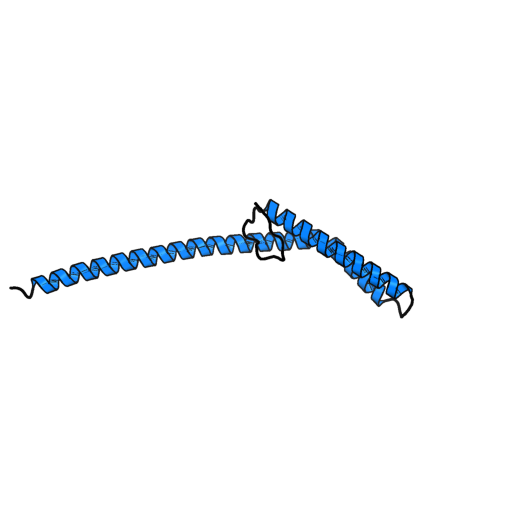9 GLN A O 1
ATOM 808 N N . ALA A 1 100 ? -6.966 3.980 -1.733 1.00 83.31 100 ALA A N 1
ATOM 809 C CA . ALA A 1 100 ? -6.856 5.249 -2.440 1.00 83.31 100 ALA A CA 1
ATOM 810 C C . ALA A 1 100 ? -5.442 5.847 -2.341 1.00 83.31 100 ALA A C 1
ATOM 812 O O . ALA A 1 100 ? -4.883 6.267 -3.360 1.00 83.31 100 ALA A O 1
ATOM 813 N N . GLU A 1 101 ? -4.829 5.845 -1.153 1.00 82.00 101 GLU A N 1
ATOM 814 C CA . GLU A 1 101 ? -3.476 6.380 -0.964 1.00 82.00 101 GLU A CA 1
ATOM 815 C C . GLU A 1 101 ? -2.433 5.512 -1.681 1.00 82.00 101 GLU A C 1
ATOM 817 O O . GLU A 1 101 ? -1.567 6.040 -2.379 1.00 82.00 101 GLU A O 1
ATOM 822 N N . VAL A 1 102 ? -2.567 4.181 -1.626 1.00 82.00 102 VAL A N 1
ATOM 823 C CA . VAL A 1 102 ? -1.740 3.256 -2.418 1.00 82.00 102 VAL A CA 1
ATOM 824 C C . VAL A 1 102 ? -1.862 3.567 -3.911 1.00 82.00 102 VAL A C 1
ATOM 826 O O . VAL A 1 102 ? -0.847 3.772 -4.577 1.00 82.00 102 VAL A O 1
ATOM 829 N N . ALA A 1 103 ? -3.080 3.669 -4.452 1.00 79.12 103 ALA A N 1
ATOM 830 C CA . ALA A 1 103 ? -3.299 3.954 -5.871 1.00 79.12 103 ALA A CA 1
ATOM 831 C C . ALA A 1 103 ? -2.694 5.302 -6.301 1.00 79.12 103 ALA A C 1
ATOM 833 O O . ALA A 1 103 ? -2.076 5.409 -7.367 1.00 79.12 103 ALA A O 1
ATOM 834 N N . LYS A 1 104 ? -2.818 6.328 -5.454 1.00 82.31 104 LYS A N 1
ATOM 835 C CA . LYS A 1 104 ? -2.214 7.644 -5.673 1.00 82.31 104 LYS A CA 1
ATOM 836 C C . LYS A 1 104 ? -0.687 7.559 -5.734 1.00 82.31 104 LYS A C 1
ATOM 838 O O . LYS A 1 104 ? -0.104 8.027 -6.713 1.00 82.31 104 LYS A O 1
ATOM 843 N N . LYS A 1 105 ? -0.039 6.907 -4.761 1.00 81.50 105 LYS A N 1
ATOM 844 C CA . LYS A 1 105 ? 1.428 6.749 -4.733 1.00 81.50 105 LYS A CA 1
ATOM 845 C C . LYS A 1 105 ? 1.938 5.923 -5.913 1.00 81.50 105 LYS A C 1
ATOM 847 O O . LYS A 1 105 ? 2.938 6.276 -6.532 1.00 81.50 105 LYS A O 1
ATOM 852 N N . ILE A 1 106 ? 1.219 4.873 -6.304 1.00 76.12 106 ILE A N 1
ATOM 853 C CA . ILE A 1 106 ? 1.532 4.077 -7.502 1.00 76.12 106 ILE A CA 1
ATOM 854 C C . ILE A 1 106 ? 1.557 4.954 -8.760 1.00 76.12 106 ILE A C 1
ATOM 856 O O . ILE A 1 106 ? 2.490 4.863 -9.567 1.00 76.12 106 ILE A O 1
ATOM 860 N N . ARG A 1 107 ? 0.563 5.838 -8.908 1.00 75.94 107 ARG A N 1
ATOM 861 C CA . ARG A 1 107 ? 0.484 6.784 -10.026 1.00 75.94 107 ARG A CA 1
ATOM 862 C C . ARG A 1 107 ? 1.623 7.804 -9.996 1.00 75.94 107 ARG A C 1
ATOM 864 O O . ARG A 1 107 ? 2.229 8.055 -11.036 1.00 75.94 107 ARG A O 1
ATOM 871 N N . GLU A 1 108 ? 1.937 8.361 -8.827 1.00 79.12 108 GLU A N 1
ATOM 872 C CA . GLU A 1 108 ? 3.045 9.312 -8.636 1.00 79.12 108 GLU A CA 1
ATOM 873 C C . GLU A 1 108 ? 4.401 8.694 -9.012 1.00 79.12 108 GLU A C 1
ATOM 875 O O . GLU A 1 108 ? 5.202 9.315 -9.715 1.00 79.12 108 GLU A O 1
ATOM 880 N N . HIS A 1 109 ? 4.625 7.433 -8.636 1.00 73.12 109 HIS A N 1
ATOM 881 C CA . HIS A 1 109 ? 5.849 6.690 -8.938 1.00 73.12 109 HIS A CA 1
ATOM 882 C C . HIS A 1 109 ? 5.863 6.028 -10.330 1.00 73.12 109 HIS A C 1
ATOM 884 O O . HIS A 1 109 ? 6.839 5.362 -10.678 1.00 73.12 109 HIS A O 1
ATOM 890 N N . LYS A 1 110 ? 4.821 6.231 -11.156 1.00 70.75 110 LYS A N 1
ATOM 891 C CA . LYS A 1 110 ? 4.678 5.674 -12.519 1.00 70.75 110 LYS A CA 1
ATOM 892 C C . LYS A 1 110 ? 4.893 4.155 -12.584 1.00 70.75 110 LYS A C 1
ATOM 894 O O . LYS A 1 110 ? 5.410 3.634 -13.578 1.00 70.75 110 LYS A O 1
ATOM 899 N N . LEU A 1 111 ? 4.498 3.436 -11.535 1.00 66.50 111 LEU A N 1
ATOM 900 C CA . LEU A 1 111 ? 4.580 1.980 -11.522 1.00 66.50 111 LEU A CA 1
ATOM 901 C C . LEU A 1 111 ? 3.445 1.417 -12.384 1.00 66.50 111 LEU A C 1
ATOM 903 O O . LEU A 1 111 ? 2.280 1.442 -12.009 1.00 66.50 111 LEU A O 1
ATOM 907 N N . SER A 1 112 ? 3.804 0.943 -13.575 1.00 57.91 112 SER A N 1
ATOM 908 C CA . SER A 1 112 ? 2.870 0.441 -14.596 1.00 57.91 112 SER A CA 1
ATOM 909 C C . SER A 1 112 ? 2.536 -1.049 -14.456 1.00 57.91 112 SER A C 1
ATOM 911 O O . SER A 1 112 ? 1.624 -1.534 -15.117 1.00 57.91 112 SER A O 1
ATOM 913 N N . GLU A 1 113 ? 3.250 -1.780 -13.598 1.00 53.19 113 GLU A N 1
ATOM 914 C CA . GLU A 1 113 ? 3.174 -3.245 -13.473 1.00 53.19 113 GLU A CA 1
ATOM 915 C C . GLU A 1 113 ? 2.683 -3.692 -12.080 1.00 53.19 113 GLU A C 1
ATOM 917 O O . GLU A 1 113 ? 3.127 -4.704 -11.548 1.00 53.19 113 GLU A O 1
ATOM 922 N N . ILE A 1 114 ? 1.747 -2.962 -11.461 1.00 52.34 114 ILE A N 1
ATOM 923 C CA . ILE A 1 114 ? 1.090 -3.414 -10.219 1.00 52.34 114 ILE A CA 1
ATOM 924 C C . ILE A 1 114 ? -0.258 -4.040 -10.574 1.00 52.34 114 ILE A C 1
ATOM 926 O O . ILE A 1 114 ? -1.321 -3.606 -10.156 1.00 52.34 114 ILE A O 1
ATOM 930 N N . SER A 1 115 ? -0.222 -5.099 -11.377 1.00 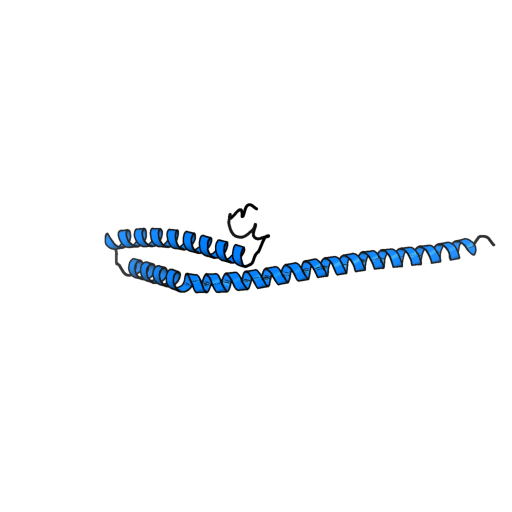49.31 115 SER A N 1
ATOM 931 C CA . SER A 1 115 ? -1.390 -5.960 -11.590 1.00 49.31 115 SER A CA 1
ATOM 932 C C . SER A 1 115 ? -1.630 -6.923 -10.415 1.00 49.31 115 SER A C 1
ATOM 934 O O . SER A 1 115 ? -2.537 -7.746 -10.484 1.00 49.31 115 SER A O 1
ATOM 936 N N . ALA A 1 116 ? -0.806 -6.864 -9.359 1.00 43.38 116 ALA A N 1
ATOM 937 C CA . ALA A 1 116 ? -0.773 -7.866 -8.292 1.00 43.38 116 ALA A CA 1
ATOM 938 C C . ALA A 1 116 ? -1.190 -7.364 -6.896 1.00 43.38 116 ALA A C 1
ATOM 940 O O . ALA A 1 116 ? -1.515 -8.195 -6.051 1.00 43.38 116 ALA A O 1
ATOM 941 N N . TYR A 1 117 ? -1.245 -6.053 -6.631 1.00 44.94 117 TYR A N 1
ATOM 942 C CA . TYR A 1 117 ? -1.766 -5.562 -5.348 1.00 44.94 117 TYR A CA 1
ATOM 943 C C . TYR A 1 117 ? -3.283 -5.368 -5.453 1.00 44.94 117 TYR A C 1
ATOM 945 O O . TYR A 1 117 ? -3.771 -4.321 -5.862 1.00 44.94 117 TYR A O 1
ATOM 953 N N . GLY A 1 118 ? -4.012 -6.445 -5.146 1.00 43.09 118 GLY A N 1
ATOM 954 C CA . GLY A 1 118 ? -5.430 -6.437 -4.776 1.00 43.09 118 GLY A CA 1
ATOM 955 C C . GLY A 1 118 ? -6.369 -5.646 -5.692 1.00 43.09 118 GLY A C 1
ATOM 956 O O . GLY A 1 118 ? -6.827 -4.576 -5.321 1.0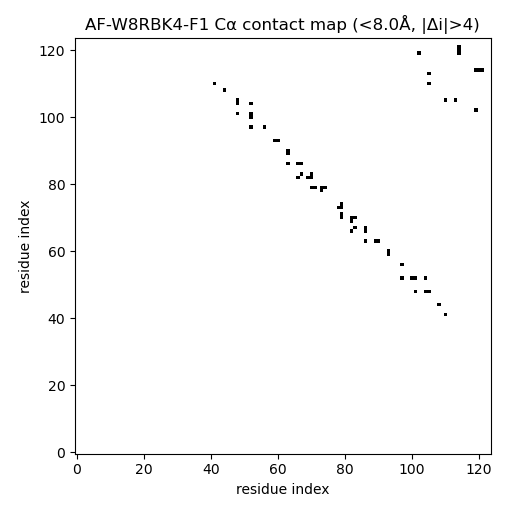0 43.09 118 GLY A O 1
ATOM 957 N N . PHE A 1 119 ? -6.737 -6.217 -6.842 1.00 41.47 119 PHE A N 1
ATOM 958 C CA . PHE A 1 119 ? -7.928 -5.834 -7.624 1.00 41.47 119 PHE A CA 1
ATOM 959 C C . PHE A 1 119 ? -7.974 -4.442 -8.281 1.00 41.47 119 PHE A C 1
ATOM 961 O O . PHE A 1 119 ? -8.945 -4.158 -8.984 1.00 41.47 119 PHE A O 1
ATOM 968 N N . ILE A 1 120 ? -6.944 -3.601 -8.175 1.00 43.50 120 ILE A N 1
ATOM 969 C CA . ILE A 1 120 ? -6.938 -2.312 -8.882 1.00 43.50 120 ILE A CA 1
ATOM 970 C C . ILE A 1 120 ? -6.455 -2.521 -10.324 1.00 43.50 120 ILE A C 1
ATOM 972 O O . ILE A 1 120 ? -5.260 -2.513 -10.617 1.00 43.50 120 ILE A O 1
ATOM 976 N N . LYS A 1 121 ? -7.398 -2.703 -11.259 1.00 41.16 121 LYS A N 1
ATOM 977 C CA . LYS A 1 121 ? -7.125 -2.485 -12.686 1.00 41.16 121 LYS A CA 1
ATOM 978 C C . LYS A 1 121 ? -6.879 -0.993 -12.896 1.00 41.16 121 LYS A C 1
ATOM 980 O O . LYS A 1 121 ? -7.820 -0.215 -13.018 1.00 41.16 121 LYS A O 1
ATOM 985 N N . LEU A 1 122 ? -5.613 -0.599 -12.939 1.00 47.31 122 LEU A N 1
ATOM 986 C CA . LEU A 1 122 ? -5.219 0.682 -13.513 1.00 47.31 122 LEU A CA 1
ATOM 987 C C . LEU A 1 122 ? -5.336 0.543 -15.035 1.00 47.31 122 LEU A C 1
ATOM 989 O O . LEU A 1 122 ? -4.399 0.097 -15.697 1.00 47.31 122 LEU A O 1
ATOM 993 N N . ASP A 1 123 ? -6.525 0.821 -15.572 1.00 44.88 123 ASP A N 1
ATOM 994 C CA . ASP A 1 123 ? -6.687 0.962 -17.019 1.00 44.88 123 ASP A CA 1
ATOM 995 C C . ASP A 1 123 ? -5.897 2.185 -17.517 1.00 44.88 123 ASP A C 1
ATOM 997 O O . ASP A 1 123 ? -5.709 3.161 -16.785 1.00 44.88 123 ASP A O 1
ATOM 1001 N N . LYS A 1 124 ? -5.377 2.053 -18.742 1.00 45.38 124 LYS A N 1
ATOM 1002 C CA . LYS A 1 124 ? -4.390 2.942 -19.380 1.00 45.38 124 LYS A CA 1
ATOM 1003 C C . LYS A 1 124 ? -4.845 4.387 -19.556 1.00 45.38 124 LYS A C 1
ATOM 1005 O O . LYS A 1 124 ? -5.995 4.598 -19.996 1.00 45.38 124 LYS A O 1
#

Organism: Acinetobacter johnsonii (NCBI:txid40214)